Protein AF-A0AAP8Q9S5-F1 (afdb_monomer_lite)

Secondary structure (DSSP, 8-state):
-EEEEEESSSPPPPSSSEEEESSTT-TT-SSB--HHHHHHHTT-SS--HHHHHHHHHHHHHHHHHHHS-GGGSTTSS--EEEEE---SSHHHHHHHHHHHHHHHHHHHSSEE-

Foldseek 3Di:
DAEAEEDADPDDDDDRHQYHYADPPDPPHPDYDDVVVVCVVVVHNDDDQVVVQVVQVVVSLVCCLVPPQLCPDPVSFAEAYEYDGDGPPVVVCVVCVVVVQVVSCVVRVYRYD

Sequence (113 aa):
MSNVWIVKNEQQEEAEGITFNLSSKNNKSNIKTDIENLWRMFSVENASPIIEDLLIIGMAVFTADKKISRKFSKDGWSRELNVHIPVLEFQKWLSVKTKLEKTLSFLSGDYWN

pLDDT: mean 78.58, std 15.54, range [42.88, 97.5]

Radius of gyration: 14.73 Å; chains: 1; bounding box: 41×30×35 Å

Organism: Brevibacillus laterosporus (NCBI:txid1465)

Structure (mmCIF, N/CA/C/O backbone):
data_AF-A0AAP8Q9S5-F1
#
_entry.id   AF-A0AAP8Q9S5-F1
#
loop_
_atom_site.group_PDB
_atom_site.id
_atom_site.type_symbol
_atom_site.label_atom_id
_atom_site.label_alt_id
_atom_site.label_comp_id
_atom_site.label_asym_id
_atom_site.label_entity_id
_atom_site.label_seq_id
_atom_site.pdbx_PDB_ins_code
_atom_site.Cartn_x
_atom_site.Cartn_y
_atom_site.Cartn_z
_atom_site.occupancy
_atom_site.B_iso_or_equiv
_atom_site.auth_seq_id
_atom_site.auth_comp_id
_atom_site.auth_asym_id
_atom_site.auth_atom_id
_atom_site.pdbx_PDB_model_num
ATOM 1 N N . MET A 1 1 ? -13.121 8.824 8.914 1.00 61.72 1 MET A N 1
ATOM 2 C CA . MET A 1 1 ? -12.165 8.439 7.859 1.00 61.72 1 MET A CA 1
ATOM 3 C C . MET A 1 1 ? -10.788 8.945 8.226 1.00 61.72 1 MET A C 1
ATOM 5 O O . MET A 1 1 ? -10.668 10.105 8.602 1.00 61.72 1 MET A O 1
ATOM 9 N N . SER A 1 2 ? -9.779 8.078 8.180 1.00 72.69 2 SER A N 1
ATOM 10 C CA . SER A 1 2 ? -8.385 8.460 8.408 1.00 72.69 2 SER A CA 1
ATOM 11 C C . SER A 1 2 ? -7.688 8.630 7.060 1.00 72.69 2 SER A C 1
ATOM 13 O O . SER A 1 2 ? -7.566 7.661 6.312 1.00 72.69 2 SER A O 1
ATOM 15 N N . ASN A 1 3 ? -7.244 9.852 6.758 1.00 70.75 3 ASN A N 1
ATOM 16 C CA . ASN A 1 3 ? -6.502 10.157 5.536 1.00 70.75 3 ASN A CA 1
ATOM 17 C C . ASN A 1 3 ? -4.997 9.952 5.763 1.00 70.75 3 ASN A C 1
ATOM 19 O O . ASN A 1 3 ? -4.418 10.463 6.729 1.00 70.75 3 ASN A O 1
ATOM 23 N N . VAL A 1 4 ? -4.361 9.205 4.865 1.00 72.12 4 VAL A N 1
ATOM 24 C CA . VAL A 1 4 ? -2.915 8.967 4.845 1.00 72.12 4 VAL A CA 1
ATOM 25 C C . VAL A 1 4 ? -2.363 9.510 3.538 1.00 72.12 4 VAL A C 1
ATOM 27 O O . VAL A 1 4 ? -2.811 9.126 2.458 1.00 72.12 4 VAL A O 1
ATOM 30 N N . TRP A 1 5 ? -1.374 10.389 3.645 1.00 69.12 5 TRP A N 1
ATOM 31 C CA . TRP A 1 5 ? -0.733 11.029 2.506 1.00 69.12 5 TRP A CA 1
ATOM 32 C C . TRP A 1 5 ? 0.714 10.568 2.423 1.00 69.12 5 TRP A C 1
ATOM 34 O O . TRP A 1 5 ? 1.511 10.771 3.340 1.00 69.12 5 TRP A O 1
ATOM 44 N N . ILE A 1 6 ? 1.074 9.934 1.316 1.00 67.00 6 ILE A N 1
ATOM 45 C CA . ILE A 1 6 ? 2.460 9.579 1.036 1.00 67.00 6 ILE A CA 1
ATOM 46 C C . ILE A 1 6 ? 3.028 10.651 0.115 1.00 67.00 6 ILE A C 1
ATOM 48 O O . ILE A 1 6 ? 2.460 10.967 -0.922 1.00 67.00 6 ILE A O 1
ATOM 52 N N . VAL A 1 7 ? 4.152 11.235 0.500 1.00 60.56 7 VAL A N 1
ATOM 53 C CA . VAL A 1 7 ? 4.773 12.369 -0.176 1.00 60.56 7 VAL A CA 1
ATOM 54 C C . VAL A 1 7 ? 6.175 11.957 -0.613 1.00 60.56 7 VAL A C 1
ATOM 56 O O . VAL A 1 7 ? 6.996 11.494 0.178 1.00 60.56 7 VAL A O 1
ATOM 59 N N . LYS A 1 8 ? 6.455 12.069 -1.913 1.00 50.72 8 LYS A N 1
ATOM 60 C CA . LYS A 1 8 ? 7.751 11.669 -2.484 1.00 50.72 8 LYS A CA 1
ATOM 61 C C . LYS A 1 8 ? 8.737 12.842 -2.588 1.00 50.72 8 LYS A C 1
ATOM 63 O O . LYS A 1 8 ? 9.934 12.591 -2.545 1.00 50.72 8 LYS A O 1
ATOM 68 N N . ASN A 1 9 ? 8.248 14.090 -2.660 1.00 55.44 9 ASN A N 1
ATOM 69 C CA . ASN A 1 9 ? 9.002 15.350 -2.845 1.00 55.44 9 ASN A CA 1
ATOM 70 C C . ASN A 1 9 ? 8.239 16.559 -2.245 1.00 55.44 9 ASN A C 1
ATOM 72 O O . ASN A 1 9 ? 7.242 16.335 -1.580 1.00 55.44 9 ASN A O 1
ATOM 76 N N . GLU A 1 10 ? 8.665 17.815 -2.480 1.00 50.03 10 GLU A N 1
ATOM 77 C CA . GLU A 1 10 ? 8.038 19.090 -2.027 1.00 50.03 10 GLU A CA 1
ATOM 78 C C . GLU A 1 10 ? 6.591 19.340 -2.538 1.00 50.03 10 GLU A C 1
ATOM 80 O O . GLU A 1 10 ? 6.242 20.427 -2.993 1.00 50.03 10 GLU A O 1
ATOM 85 N N . GLN A 1 11 ? 5.722 18.333 -2.508 1.00 49.50 11 GLN A N 1
ATOM 86 C CA . GLN A 1 11 ? 4.303 18.468 -2.806 1.00 49.50 11 GLN A CA 1
ATOM 87 C C . GLN A 1 11 ? 3.562 18.990 -1.570 1.00 49.50 11 GLN A C 1
ATOM 89 O O . GLN A 1 11 ? 3.897 18.640 -0.438 1.00 49.50 11 GLN A O 1
ATOM 94 N N . GLN A 1 12 ? 2.578 19.861 -1.807 1.00 42.88 12 GLN A N 1
ATOM 95 C CA . GLN A 1 12 ? 1.791 20.534 -0.774 1.00 42.88 12 GLN A CA 1
ATOM 96 C C . GLN A 1 12 ? 1.107 19.521 0.157 1.00 42.88 12 GLN A C 1
ATOM 98 O O . GLN A 1 12 ? 0.342 18.669 -0.286 1.00 42.88 12 GLN A O 1
ATOM 103 N N . GLU A 1 13 ? 1.403 19.638 1.451 1.00 51.66 13 GLU A N 1
ATOM 104 C CA . GLU A 1 13 ? 0.777 18.881 2.534 1.00 51.66 13 GLU A CA 1
ATOM 105 C C . GLU A 1 13 ? -0.618 19.465 2.820 1.00 51.66 13 GLU A C 1
ATOM 107 O O . GLU A 1 13 ? -0.734 20.646 3.151 1.00 51.66 13 GLU A O 1
ATOM 112 N N . GLU A 1 14 ? -1.679 18.660 2.728 1.00 46.69 14 GLU A N 1
ATOM 113 C CA . GLU A 1 14 ? -2.982 19.023 3.300 1.00 46.69 14 GLU A CA 1
ATOM 114 C C . GLU A 1 14 ? -3.031 18.636 4.787 1.00 46.69 14 GLU A C 1
ATOM 116 O O . GLU A 1 14 ? -2.669 17.528 5.183 1.00 46.69 14 GLU A O 1
ATOM 121 N N . ALA A 1 15 ? -3.457 19.589 5.620 1.00 44.56 15 ALA A N 1
ATOM 122 C CA . ALA A 1 15 ? -3.145 19.690 7.049 1.00 44.56 15 ALA A CA 1
ATOM 123 C C . ALA A 1 15 ? -3.805 18.656 7.995 1.00 44.56 15 ALA A C 1
ATOM 125 O O . ALA A 1 15 ? -3.564 18.712 9.200 1.00 44.56 15 ALA A O 1
ATOM 126 N N . GLU A 1 16 ? -4.603 17.703 7.501 1.00 51.94 16 GLU A N 1
ATOM 127 C CA . GLU A 1 16 ? -5.377 16.767 8.342 1.00 51.94 16 GLU A CA 1
ATOM 128 C C . GLU A 1 16 ? -5.148 15.279 7.994 1.00 51.94 16 GLU A C 1
ATOM 130 O O . GLU A 1 16 ? -6.089 14.492 7.869 1.00 51.94 16 GLU A O 1
ATOM 135 N N . GLY A 1 17 ? -3.887 14.853 7.843 1.00 58.47 17 GLY A N 1
ATOM 136 C CA . GLY A 1 17 ? -3.549 13.440 7.621 1.00 58.47 17 GLY A CA 1
ATOM 137 C C . GLY A 1 17 ? -2.141 13.033 8.065 1.00 58.47 17 GLY A C 1
ATOM 138 O O . GLY A 1 17 ? -1.303 13.866 8.401 1.00 58.47 17 GLY A O 1
ATOM 139 N N . ILE A 1 18 ? -1.871 11.722 8.093 1.00 62.91 18 ILE A N 1
ATOM 140 C CA . ILE A 1 18 ? -0.523 11.201 8.383 1.00 62.91 18 ILE A CA 1
ATOM 141 C C . ILE A 1 18 ? 0.331 11.337 7.120 1.00 62.91 18 ILE A C 1
ATOM 143 O O . ILE A 1 18 ? 0.095 10.613 6.154 1.00 62.91 18 ILE A O 1
ATOM 147 N N . THR A 1 19 ? 1.332 12.221 7.152 1.00 61.12 19 THR A N 1
ATOM 148 C CA . THR A 1 19 ? 2.272 12.435 6.039 1.00 61.12 19 THR A CA 1
ATOM 149 C C . THR A 1 19 ? 3.519 11.554 6.151 1.00 61.12 19 THR A C 1
ATOM 151 O O . THR A 1 19 ? 4.219 11.570 7.172 1.00 61.12 19 THR A O 1
ATOM 154 N N . PHE A 1 20 ? 3.836 10.821 5.084 1.00 65.75 20 PHE A N 1
ATOM 155 C CA . PHE A 1 20 ? 5.020 9.965 4.971 1.00 65.75 20 PHE A CA 1
ATOM 156 C C . PHE A 1 20 ? 5.965 10.495 3.894 1.00 65.75 20 PHE A C 1
ATOM 158 O O . PHE A 1 20 ? 5.586 10.498 2.730 1.00 65.75 20 PHE A O 1
ATOM 165 N N . ASN A 1 21 ? 7.185 10.916 4.246 1.00 63.97 21 ASN A N 1
ATOM 166 C CA . ASN A 1 21 ? 8.160 11.346 3.238 1.00 63.97 21 ASN A CA 1
ATOM 167 C C . ASN A 1 21 ? 9.112 10.210 2.862 1.00 63.97 21 ASN A C 1
ATOM 169 O O . ASN A 1 21 ? 9.763 9.616 3.722 1.00 63.97 21 ASN A O 1
ATOM 173 N N . LEU A 1 22 ? 9.218 9.956 1.560 1.00 62.41 22 LEU A N 1
ATOM 174 C CA . LEU A 1 22 ? 10.049 8.890 0.995 1.00 62.41 22 LEU A CA 1
ATOM 175 C C . LEU A 1 22 ? 11.520 9.297 0.809 1.00 62.41 22 LEU A C 1
ATOM 177 O O . LEU A 1 22 ? 12.360 8.427 0.596 1.00 62.41 22 LEU A O 1
ATOM 181 N N . SER A 1 23 ? 11.837 10.595 0.893 1.00 56.03 23 SER A N 1
ATOM 182 C CA . SER A 1 23 ? 13.198 11.123 0.775 1.00 56.03 23 SER A CA 1
ATOM 183 C C . SER A 1 23 ? 13.733 11.623 2.123 1.00 56.03 23 SER A C 1
ATOM 185 O O . SER A 1 23 ? 13.072 12.350 2.867 1.00 56.03 23 SER A O 1
ATOM 187 N N . SER A 1 24 ? 14.981 11.256 2.432 1.00 52.19 24 SER A N 1
ATOM 188 C CA . SER A 1 24 ? 15.685 11.619 3.678 1.00 52.19 24 SER A CA 1
ATOM 189 C C . SER A 1 24 ? 15.901 13.138 3.847 1.00 52.19 24 SER A C 1
ATOM 191 O O . SER A 1 24 ? 16.186 13.623 4.943 1.00 52.19 24 SER A O 1
ATOM 193 N N . LYS A 1 25 ? 15.734 13.918 2.769 1.00 54.41 25 LYS A N 1
ATOM 194 C CA . LYS A 1 25 ? 16.053 15.353 2.721 1.00 54.41 25 LYS A CA 1
ATOM 195 C C . LYS A 1 25 ? 15.013 16.265 3.381 1.00 54.41 25 LYS A C 1
ATOM 197 O O . LYS A 1 25 ? 15.337 17.421 3.641 1.00 54.41 25 LYS A O 1
ATOM 202 N N . ASN A 1 26 ? 13.803 15.787 3.684 1.00 51.66 26 ASN A N 1
ATOM 203 C CA . ASN A 1 26 ? 12.763 16.625 4.286 1.00 51.66 26 ASN A CA 1
ATOM 204 C C . ASN A 1 26 ? 12.628 16.377 5.802 1.00 51.66 26 ASN A C 1
ATOM 206 O O . ASN A 1 26 ? 12.364 15.262 6.250 1.00 51.66 26 ASN A O 1
ATOM 210 N N . ASN A 1 27 ? 12.810 17.427 6.611 1.00 51.41 27 ASN A N 1
ATOM 211 C CA . ASN A 1 27 ? 12.865 17.347 8.079 1.00 51.41 27 ASN A CA 1
ATOM 212 C C . ASN A 1 27 ? 11.500 17.480 8.786 1.00 51.41 27 ASN A C 1
ATOM 214 O O . ASN A 1 27 ? 11.463 17.487 10.014 1.00 51.41 27 ASN A O 1
ATOM 218 N N . LYS A 1 28 ? 10.387 17.578 8.046 1.00 52.91 28 LYS A N 1
ATOM 219 C CA . LYS A 1 28 ? 9.026 17.750 8.598 1.00 52.91 28 LYS A CA 1
ATOM 220 C C . LYS A 1 28 ? 8.217 16.449 8.746 1.00 52.91 28 LYS A C 1
ATOM 222 O O . LYS A 1 28 ? 7.035 16.493 9.066 1.00 52.91 28 LYS A O 1
ATOM 227 N N . SER A 1 29 ? 8.821 15.285 8.512 1.00 51.66 29 SER A N 1
ATOM 228 C CA . SER A 1 29 ? 8.106 14.006 8.442 1.00 51.66 29 SER A CA 1
ATOM 229 C C . SER A 1 29 ? 8.052 13.234 9.763 1.00 51.66 29 SER A C 1
ATOM 231 O O . SER A 1 29 ? 8.994 13.235 10.554 1.00 51.66 29 SER A O 1
ATOM 233 N N . ASN A 1 30 ? 6.951 12.501 9.966 1.00 50.81 30 ASN A N 1
ATOM 234 C CA . ASN A 1 30 ? 6.762 11.625 11.128 1.00 50.81 30 ASN A CA 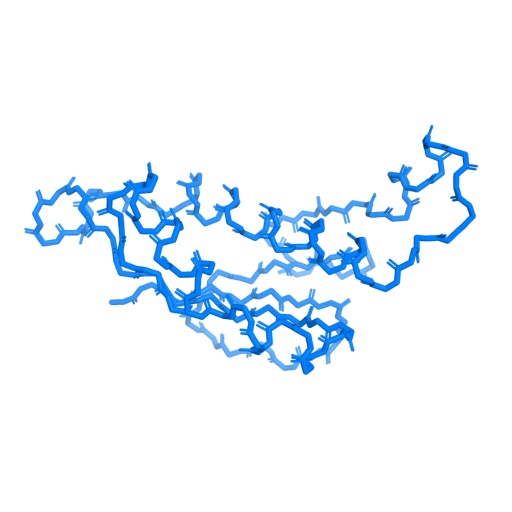1
ATOM 235 C C . ASN A 1 30 ? 7.483 10.267 10.989 1.00 50.81 30 ASN A C 1
ATOM 237 O O . ASN A 1 30 ? 7.663 9.564 11.985 1.00 50.81 30 ASN A O 1
ATOM 241 N N . ILE A 1 31 ? 7.862 9.870 9.767 1.00 56.25 31 ILE A N 1
ATOM 242 C CA . ILE A 1 31 ? 8.595 8.632 9.461 1.00 56.25 31 ILE A CA 1
ATOM 243 C C . ILE A 1 31 ? 9.563 8.908 8.305 1.00 56.25 31 ILE A C 1
ATOM 245 O O . ILE A 1 31 ? 9.177 9.532 7.317 1.00 56.25 31 ILE A O 1
ATOM 249 N N . LYS A 1 32 ? 10.813 8.452 8.449 1.00 61.00 32 LYS A N 1
ATOM 250 C CA . LYS A 1 32 ? 11.880 8.583 7.450 1.00 61.00 32 LYS A CA 1
ATOM 251 C C . LYS A 1 32 ? 12.220 7.203 6.891 1.00 61.00 32 LYS A C 1
ATOM 253 O O . LYS A 1 32 ? 12.555 6.305 7.660 1.00 61.00 32 LYS A O 1
ATOM 258 N N . THR A 1 33 ? 12.170 7.047 5.573 1.00 63.62 33 THR A N 1
ATOM 259 C CA . THR A 1 33 ? 12.696 5.867 4.869 1.00 63.62 33 THR A CA 1
ATOM 260 C C . THR A 1 33 ? 13.781 6.288 3.899 1.00 63.62 33 THR A C 1
ATOM 262 O O . THR A 1 33 ? 13.609 7.255 3.165 1.00 63.62 33 THR A O 1
ATOM 265 N N . ASP A 1 34 ? 14.888 5.552 3.892 1.00 70.69 34 ASP A N 1
ATOM 266 C CA . ASP A 1 34 ? 15.999 5.776 2.973 1.00 70.69 34 ASP A CA 1
ATOM 267 C C . ASP A 1 34 ? 15.960 4.725 1.859 1.00 70.69 34 ASP A C 1
ATOM 269 O O . ASP A 1 34 ? 16.637 3.695 1.896 1.00 70.69 34 ASP A O 1
ATOM 273 N N . ILE A 1 35 ? 15.064 4.957 0.899 1.00 71.69 35 ILE A N 1
ATOM 274 C CA . ILE A 1 35 ? 14.861 4.072 -0.255 1.00 71.69 35 ILE A CA 1
ATOM 275 C C . ILE A 1 35 ? 16.135 3.981 -1.100 1.00 71.69 35 ILE A C 1
ATOM 277 O O . ILE A 1 35 ? 16.455 2.909 -1.607 1.00 71.69 35 ILE A O 1
ATOM 281 N N . GLU A 1 36 ? 16.896 5.074 -1.195 1.00 69.50 36 GLU A N 1
ATOM 282 C CA . GLU A 1 36 ? 18.186 5.098 -1.889 1.00 69.50 36 GLU A CA 1
ATOM 283 C C . GLU A 1 36 ? 19.161 4.095 -1.260 1.00 69.50 36 GLU A C 1
ATOM 285 O O . GLU A 1 36 ? 19.779 3.298 -1.969 1.00 69.50 36 GLU A O 1
ATOM 290 N N . ASN A 1 37 ? 19.249 4.057 0.072 1.00 75.75 37 ASN A N 1
ATOM 291 C CA . ASN A 1 37 ? 20.078 3.069 0.757 1.00 75.75 37 ASN A CA 1
ATOM 292 C C . ASN A 1 37 ? 19.580 1.628 0.583 1.00 75.75 37 ASN A C 1
ATOM 294 O O . ASN A 1 37 ? 20.419 0.731 0.496 1.00 75.75 37 ASN A O 1
ATOM 298 N N . LEU A 1 38 ? 18.268 1.380 0.473 1.00 76.50 38 LEU A N 1
ATOM 299 C CA . LEU A 1 38 ? 17.750 0.033 0.191 1.00 76.50 38 LEU A CA 1
ATOM 300 C C . LEU A 1 38 ? 18.265 -0.500 -1.149 1.00 76.50 38 LEU A C 1
ATOM 302 O O . LEU A 1 38 ? 18.778 -1.617 -1.197 1.00 76.50 38 LEU A O 1
ATOM 306 N N . TRP A 1 39 ? 18.200 0.296 -2.219 1.00 75.56 39 TRP A N 1
ATOM 307 C CA . TRP A 1 39 ? 18.714 -0.117 -3.532 1.00 75.56 39 TRP A CA 1
ATOM 308 C C . TRP A 1 39 ? 20.205 -0.437 -3.491 1.00 75.56 39 TRP A C 1
ATOM 310 O O . TRP A 1 39 ? 20.633 -1.493 -3.967 1.00 75.56 39 TRP A O 1
ATOM 320 N N . ARG A 1 40 ? 20.982 0.429 -2.826 1.00 74.31 40 ARG A N 1
ATOM 321 C CA . ARG A 1 40 ? 22.425 0.235 -2.635 1.00 74.31 40 ARG A CA 1
ATOM 322 C C . ARG A 1 40 ? 22.730 -1.050 -1.869 1.00 74.31 40 ARG A C 1
ATOM 324 O O . ARG A 1 40 ? 23.675 -1.747 -2.221 1.00 74.31 40 ARG A O 1
ATOM 331 N N . MET A 1 41 ? 21.915 -1.400 -0.872 1.00 82.62 41 MET A N 1
ATOM 332 C CA . MET A 1 41 ? 22.074 -2.635 -0.097 1.00 82.62 41 MET A CA 1
ATOM 333 C C . MET A 1 41 ? 21.899 -3.895 -0.955 1.00 82.62 41 MET A C 1
ATOM 335 O O . MET A 1 41 ? 22.588 -4.888 -0.737 1.00 82.62 41 MET A O 1
ATOM 339 N N . PHE A 1 42 ? 21.023 -3.843 -1.961 1.00 82.50 42 PHE A N 1
ATOM 340 C CA . PHE A 1 42 ? 20.821 -4.932 -2.920 1.00 82.50 42 PHE A CA 1
ATOM 341 C C . PHE A 1 42 ? 21.769 -4.881 -4.124 1.00 82.50 42 PHE A C 1
ATOM 343 O O . PHE A 1 42 ? 21.640 -5.706 -5.024 1.00 82.50 42 PHE A O 1
ATOM 350 N N . SER A 1 43 ? 22.730 -3.948 -4.151 1.00 82.12 43 SER A N 1
ATOM 351 C CA . SER A 1 43 ? 23.627 -3.734 -5.298 1.00 82.12 43 SER A CA 1
ATOM 352 C C . SER A 1 43 ? 22.871 -3.479 -6.612 1.00 82.12 43 SER A C 1
ATOM 354 O O . SER A 1 43 ? 23.336 -3.837 -7.691 1.00 82.12 43 SER A O 1
ATOM 356 N N . VAL A 1 44 ? 21.691 -2.859 -6.517 1.00 79.94 44 VAL A N 1
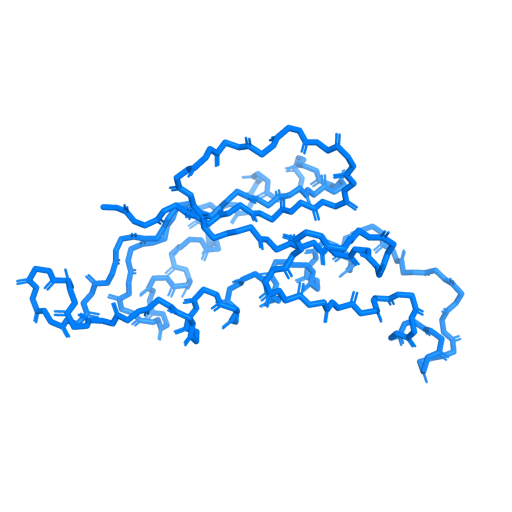ATOM 357 C CA . VAL A 1 44 ? 20.886 -2.426 -7.661 1.00 79.94 44 VAL A CA 1
ATOM 358 C C . VAL A 1 44 ? 21.099 -0.928 -7.833 1.00 79.94 44 VAL A C 1
ATOM 360 O O . VAL A 1 44 ? 20.862 -0.163 -6.902 1.00 79.94 44 VAL A O 1
ATOM 363 N N . GLU A 1 45 ? 21.545 -0.501 -9.016 1.00 72.31 45 GLU A N 1
ATOM 364 C CA . GLU A 1 45 ? 21.774 0.925 -9.290 1.00 72.31 45 GLU A CA 1
ATOM 365 C C . GLU A 1 45 ? 20.466 1.718 -9.319 1.00 72.31 45 GLU A C 1
ATOM 367 O O . GLU A 1 45 ? 20.388 2.789 -8.730 1.00 72.31 45 GLU A O 1
ATOM 372 N N . ASN A 1 46 ? 19.437 1.179 -9.978 1.00 71.75 46 ASN A N 1
ATOM 373 C CA . ASN A 1 46 ? 18.105 1.770 -10.052 1.00 71.75 46 ASN A CA 1
ATOM 374 C C . ASN A 1 46 ? 17.051 0.661 -10.117 1.00 71.75 46 ASN A C 1
ATOM 376 O O . ASN A 1 46 ? 17.187 -0.292 -10.889 1.00 71.75 46 ASN A O 1
ATOM 380 N N . ALA A 1 47 ? 15.985 0.784 -9.331 1.00 78.75 47 ALA A N 1
ATOM 381 C CA . ALA A 1 47 ? 14.840 -0.104 -9.458 1.00 78.75 47 ALA A CA 1
ATOM 382 C C . ALA A 1 47 ? 14.002 0.262 -10.683 1.00 78.75 47 ALA A C 1
ATOM 384 O O . ALA A 1 47 ? 13.897 1.428 -11.059 1.00 78.75 47 ALA A O 1
ATOM 385 N N . SER A 1 48 ? 13.353 -0.733 -11.292 1.00 88.44 48 SER A N 1
ATOM 386 C CA . SER A 1 48 ? 12.332 -0.426 -12.295 1.00 88.44 48 SER A CA 1
ATOM 387 C C . SER A 1 48 ? 11.182 0.371 -11.649 1.00 88.44 48 SER A C 1
ATOM 389 O O . SER A 1 48 ? 10.832 0.062 -10.502 1.00 88.44 48 SER A O 1
ATOM 391 N N . PRO A 1 49 ? 10.537 1.309 -12.371 1.00 89.25 49 PRO A N 1
ATOM 392 C CA . PRO A 1 49 ? 9.477 2.155 -11.816 1.00 89.25 49 PRO A CA 1
ATOM 393 C C . PRO A 1 49 ? 8.362 1.376 -11.106 1.00 89.25 49 PRO A C 1
ATOM 395 O O . PRO A 1 49 ? 7.906 1.759 -10.036 1.00 89.25 49 PRO A O 1
ATOM 398 N N . ILE A 1 50 ? 7.980 0.219 -11.656 1.00 92.44 50 ILE A N 1
ATOM 399 C CA . ILE A 1 50 ? 6.928 -0.629 -11.081 1.00 92.44 50 ILE A CA 1
ATOM 400 C C . ILE A 1 50 ? 7.335 -1.279 -9.749 1.00 92.44 50 ILE A C 1
ATOM 402 O O . ILE A 1 50 ? 6.498 -1.445 -8.864 1.00 92.44 50 ILE A O 1
ATOM 406 N N . ILE A 1 51 ? 8.611 -1.648 -9.594 1.00 89.44 51 ILE A N 1
ATOM 407 C CA . ILE A 1 51 ? 9.135 -2.231 -8.350 1.00 89.44 51 ILE A CA 1
ATOM 408 C C . ILE A 1 51 ? 9.215 -1.151 -7.276 1.00 89.44 51 ILE A C 1
ATOM 410 O O . ILE A 1 51 ? 8.845 -1.396 -6.130 1.00 89.44 51 ILE A O 1
ATOM 414 N N . GLU A 1 52 ? 9.672 0.042 -7.652 1.00 86.44 52 GLU A N 1
ATOM 415 C CA . GLU A 1 52 ? 9.716 1.184 -6.748 1.00 86.44 52 GLU A CA 1
ATOM 416 C C . GLU A 1 52 ? 8.313 1.552 -6.254 1.00 86.44 52 GLU A C 1
ATOM 418 O O . GLU A 1 52 ? 8.102 1.665 -5.047 1.00 86.44 52 GLU A O 1
ATOM 423 N N . ASP A 1 53 ? 7.335 1.647 -7.156 1.00 90.50 53 ASP A N 1
ATOM 424 C CA . ASP A 1 53 ? 5.946 1.912 -6.782 1.00 90.50 53 ASP A CA 1
ATOM 425 C C . ASP A 1 53 ? 5.393 0.847 -5.831 1.00 90.50 53 ASP A C 1
ATOM 427 O O . ASP A 1 53 ? 4.780 1.181 -4.818 1.00 90.50 53 ASP A O 1
ATOM 431 N N . LEU A 1 54 ? 5.634 -0.439 -6.116 1.00 91.81 54 LEU A N 1
ATOM 432 C CA . LEU A 1 54 ? 5.164 -1.530 -5.262 1.00 91.81 54 LEU A CA 1
ATOM 433 C C . LEU A 1 54 ? 5.778 -1.450 -3.858 1.00 91.81 54 LEU A C 1
ATOM 435 O O . LEU A 1 54 ? 5.079 -1.673 -2.868 1.00 91.81 54 LEU A O 1
ATOM 439 N N . LEU A 1 55 ? 7.066 -1.114 -3.761 1.00 87.50 55 LEU A N 1
ATOM 440 C CA . LEU A 1 55 ? 7.741 -0.914 -2.482 1.00 87.50 55 LEU A CA 1
ATOM 441 C C . LEU A 1 55 ? 7.109 0.248 -1.705 1.00 87.50 55 LEU A C 1
ATOM 443 O O . LEU A 1 55 ? 6.803 0.099 -0.522 1.00 87.50 55 LEU A O 1
ATOM 447 N N . ILE A 1 56 ? 6.874 1.382 -2.370 1.00 86.00 56 ILE A N 1
ATOM 448 C CA . ILE A 1 56 ? 6.229 2.558 -1.774 1.00 86.00 56 ILE A CA 1
ATOM 449 C C . ILE A 1 56 ? 4.826 2.203 -1.266 1.00 86.00 56 ILE A C 1
ATOM 451 O O . ILE A 1 56 ? 4.491 2.520 -0.123 1.00 86.00 56 ILE A O 1
ATOM 455 N N . ILE A 1 57 ? 4.029 1.497 -2.074 1.00 91.00 57 ILE A N 1
ATOM 456 C CA . ILE A 1 57 ? 2.694 1.022 -1.693 1.00 91.00 57 ILE A CA 1
ATOM 457 C C . ILE A 1 57 ? 2.772 0.114 -0.463 1.00 91.00 57 ILE A C 1
ATOM 459 O O . ILE A 1 57 ? 2.032 0.311 0.500 1.00 91.00 57 ILE A O 1
ATOM 463 N N . GLY A 1 58 ? 3.696 -0.848 -0.455 1.00 90.56 58 GLY A N 1
ATOM 464 C CA . GLY A 1 58 ? 3.894 -1.752 0.677 1.00 90.56 58 GLY A CA 1
ATOM 465 C C . GLY A 1 58 ? 4.256 -1.013 1.967 1.00 90.56 58 GLY A C 1
ATOM 466 O O . GLY A 1 58 ? 3.678 -1.285 3.020 1.00 90.56 58 GLY A O 1
ATOM 467 N N . MET A 1 59 ? 5.159 -0.033 1.892 1.00 85.31 59 MET A N 1
ATOM 468 C CA . MET A 1 59 ? 5.530 0.797 3.043 1.00 85.31 59 MET A CA 1
ATOM 469 C C . MET A 1 59 ? 4.369 1.659 3.542 1.00 85.31 59 MET A C 1
ATOM 471 O O . MET A 1 59 ? 4.195 1.800 4.755 1.00 85.31 59 MET A O 1
ATOM 475 N N . ALA A 1 60 ? 3.562 2.210 2.633 1.00 86.56 60 ALA A N 1
ATOM 476 C CA . ALA A 1 60 ? 2.380 2.994 2.972 1.00 86.56 60 ALA A CA 1
ATOM 477 C C . ALA A 1 60 ? 1.351 2.151 3.736 1.00 86.56 60 ALA A C 1
ATOM 479 O O . ALA A 1 60 ? 0.912 2.541 4.818 1.00 86.56 60 ALA A O 1
ATOM 480 N N . VAL A 1 61 ? 1.036 0.961 3.216 1.00 90.88 61 VAL A N 1
ATOM 481 C CA . VAL A 1 61 ? 0.120 -0.001 3.847 1.00 90.88 61 VAL A CA 1
ATOM 482 C C . VAL A 1 61 ? 0.637 -0.426 5.219 1.00 90.88 61 VAL A C 1
ATOM 484 O O . VAL A 1 61 ? -0.096 -0.341 6.203 1.00 90.88 61 VAL A O 1
ATOM 487 N N . PHE A 1 62 ? 1.908 -0.827 5.311 1.00 87.94 62 PHE A N 1
ATOM 488 C CA . PHE A 1 62 ? 2.536 -1.210 6.578 1.00 87.94 62 PHE A CA 1
ATOM 489 C C . PHE A 1 62 ? 2.461 -0.080 7.612 1.00 87.94 62 PHE A C 1
ATOM 491 O O . PHE A 1 62 ? 2.126 -0.295 8.777 1.00 87.94 62 PHE A O 1
ATOM 498 N N . THR A 1 63 ? 2.749 1.143 7.178 1.00 83.44 63 THR A N 1
ATOM 499 C CA . THR A 1 63 ? 2.721 2.323 8.038 1.00 83.44 63 THR A CA 1
ATOM 500 C C . THR A 1 63 ? 1.316 2.622 8.536 1.00 83.44 63 THR A C 1
ATOM 502 O O . THR A 1 63 ? 1.130 2.812 9.740 1.00 83.44 63 THR A O 1
ATOM 505 N N . ALA A 1 64 ? 0.335 2.661 7.632 1.00 86.12 64 ALA A N 1
ATOM 506 C CA . ALA A 1 64 ? -1.061 2.894 7.974 1.00 86.12 64 ALA A CA 1
ATOM 507 C C . ALA A 1 64 ? -1.551 1.849 8.985 1.00 86.12 64 ALA A C 1
ATOM 509 O O . ALA A 1 64 ? -2.118 2.213 10.017 1.00 86.12 64 ALA A O 1
ATOM 510 N N . ASP A 1 65 ? -1.231 0.571 8.752 1.00 87.69 65 ASP A N 1
ATOM 511 C CA . ASP A 1 65 ? -1.605 -0.515 9.655 1.00 87.69 65 ASP A CA 1
ATOM 512 C C . ASP A 1 65 ? -1.025 -0.332 11.066 1.00 87.69 65 ASP A C 1
ATOM 514 O O . ASP A 1 65 ? -1.746 -0.495 12.054 1.00 87.69 65 ASP A O 1
ATOM 518 N N . LYS A 1 66 ? 0.249 0.069 11.177 1.00 85.56 66 LYS A N 1
ATOM 519 C CA . LYS A 1 66 ? 0.931 0.251 12.469 1.00 85.56 66 LYS A CA 1
ATOM 520 C C . LYS A 1 66 ? 0.570 1.534 13.204 1.00 85.56 66 LYS A C 1
ATOM 522 O O . LYS A 1 66 ? 0.620 1.553 14.433 1.00 85.56 66 LYS A O 1
ATOM 527 N N . LYS A 1 67 ? 0.290 2.622 12.488 1.00 83.56 67 LYS A N 1
ATOM 528 C CA . LYS A 1 67 ? 0.124 3.953 13.093 1.00 83.56 67 LYS A CA 1
ATOM 529 C C . LYS A 1 67 ? -1.323 4.294 13.414 1.00 83.56 67 LYS A C 1
ATOM 531 O O . LYS A 1 67 ? -1.558 5.062 14.345 1.00 83.56 67 LYS A O 1
ATOM 536 N N . ILE A 1 68 ? -2.286 3.741 12.683 1.00 84.62 68 ILE A N 1
ATOM 537 C CA . ILE A 1 68 ? -3.692 4.105 12.856 1.00 84.62 68 ILE A CA 1
ATOM 538 C C . ILE A 1 68 ? -4.338 3.159 13.859 1.00 84.62 68 ILE A C 1
ATOM 540 O O . ILE A 1 68 ? -4.528 1.973 13.597 1.00 84.62 68 ILE A O 1
ATOM 544 N N . SER A 1 69 ? -4.688 3.690 15.027 1.00 84.69 69 SER A N 1
ATOM 545 C CA . SER A 1 69 ? -5.313 2.908 16.093 1.00 84.69 69 SER A CA 1
ATOM 546 C C . SER A 1 69 ? -6.728 2.458 15.719 1.00 84.69 69 SER A C 1
ATOM 548 O O . SER A 1 69 ? -7.544 3.259 15.268 1.00 84.69 69 SER A O 1
ATOM 550 N N . ARG A 1 70 ? -7.043 1.187 15.994 1.00 87.00 70 ARG A N 1
ATOM 551 C CA . ARG A 1 70 ? -8.397 0.619 15.853 1.00 87.00 70 ARG A CA 1
ATOM 552 C C . ARG A 1 70 ? -9.367 1.097 16.938 1.00 87.00 70 ARG A C 1
ATOM 554 O O . ARG A 1 70 ? -10.570 1.057 16.742 1.00 87.00 70 ARG A O 1
ATOM 561 N N . LYS A 1 71 ? -8.861 1.620 18.064 1.00 82.12 71 LYS A N 1
ATOM 562 C CA . LYS A 1 71 ? -9.679 2.026 19.225 1.00 82.12 71 LYS A CA 1
ATOM 563 C C . LYS A 1 71 ? -10.761 3.061 18.887 1.00 82.12 71 LYS A C 1
ATOM 565 O O . LYS A 1 71 ? -11.753 3.157 19.599 1.00 82.12 71 LYS A O 1
ATOM 570 N N . PHE A 1 72 ? -10.545 3.850 17.838 1.00 75.62 72 PHE A N 1
ATOM 571 C CA . PHE A 1 72 ? -11.449 4.920 17.423 1.00 75.62 72 PHE A CA 1
ATOM 572 C C . PHE A 1 72 ? -12.378 4.519 16.268 1.00 75.62 72 PHE A C 1
ATOM 574 O O . PHE A 1 72 ? -13.117 5.370 15.775 1.00 75.62 72 PHE A O 1
ATOM 581 N N . SER A 1 73 ? -12.349 3.260 15.809 1.00 78.88 73 SER A N 1
ATOM 582 C CA . SER A 1 73 ? -13.327 2.791 14.828 1.00 78.88 73 SER A CA 1
ATOM 583 C C . SER A 1 73 ? -14.688 2.549 15.486 1.00 78.88 73 SER A C 1
ATOM 585 O O . SER A 1 73 ? -14.782 2.298 16.688 1.00 78.88 73 SER A O 1
ATOM 587 N N . LYS A 1 74 ? -15.762 2.635 14.691 1.00 76.44 74 LYS A N 1
ATOM 588 C CA . LYS A 1 74 ? -17.153 2.542 15.178 1.00 76.44 74 LYS A CA 1
ATOM 589 C C . LYS A 1 74 ? -17.455 1.228 15.905 1.00 76.44 74 LYS A C 1
ATOM 591 O O . LYS A 1 74 ? -18.277 1.207 16.812 1.00 76.44 74 LYS A O 1
ATOM 596 N N . ASP A 1 75 ? -16.798 0.156 15.490 1.00 83.44 75 ASP A N 1
ATOM 597 C CA . ASP A 1 75 ? -16.918 -1.204 16.016 1.00 83.44 75 ASP A CA 1
ATOM 598 C C . ASP A 1 75 ? -15.705 -1.631 16.868 1.00 83.44 75 ASP A C 1
ATOM 600 O O . ASP A 1 75 ? -15.641 -2.766 17.332 1.00 83.44 75 ASP A O 1
ATOM 604 N N . GLY A 1 76 ? -14.721 -0.744 17.053 1.00 79.19 76 GLY A N 1
ATOM 605 C CA . GLY A 1 76 ? -13.450 -1.041 17.716 1.00 79.19 76 GLY A CA 1
ATOM 606 C C . GLY A 1 76 ? -12.491 -1.949 16.930 1.00 79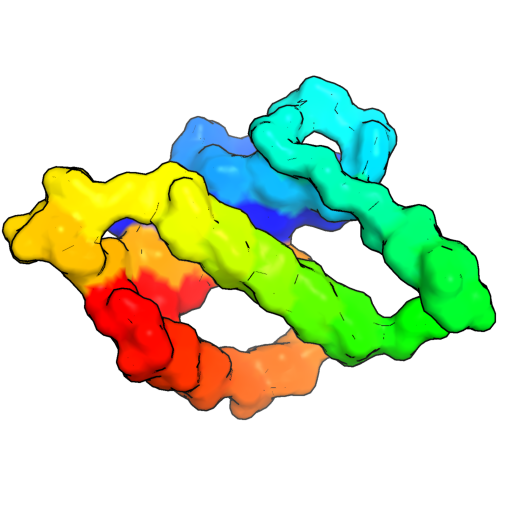.19 76 GLY A C 1
ATOM 607 O O . GLY A 1 76 ? -11.448 -2.323 17.473 1.00 79.19 76 GLY A O 1
ATOM 608 N N . TRP A 1 77 ? -12.813 -2.310 15.681 1.00 81.88 77 TRP A N 1
ATOM 609 C CA . TRP A 1 77 ? -12.003 -3.183 14.837 1.00 81.88 77 TRP A CA 1
ATOM 610 C C . TRP A 1 77 ? -11.702 -2.641 13.429 1.00 81.88 77 TRP A C 1
ATOM 612 O O . TRP A 1 77 ? -10.520 -2.514 13.095 1.00 81.88 77 TRP A O 1
ATOM 622 N N . SER A 1 78 ? -12.721 -2.355 12.610 1.00 88.00 78 SER A N 1
ATOM 623 C CA . SER A 1 78 ? -12.588 -2.040 11.180 1.00 88.00 78 SER A CA 1
ATOM 624 C C . SER A 1 78 ? -12.387 -0.546 10.930 1.00 88.00 78 SER A C 1
ATOM 626 O O . SER A 1 78 ? -13.288 0.271 11.134 1.00 88.00 78 SER A O 1
ATOM 628 N N . ARG A 1 79 ? -11.199 -0.166 10.453 1.00 88.81 79 ARG A N 1
ATOM 629 C CA . ARG A 1 79 ? -10.859 1.225 10.112 1.00 88.81 79 ARG A CA 1
ATOM 630 C C . ARG A 1 79 ? -11.335 1.577 8.700 1.00 88.81 79 ARG A C 1
ATOM 632 O O . ARG A 1 79 ? -11.443 0.715 7.837 1.00 88.81 79 ARG A O 1
ATOM 639 N N . GLU A 1 80 ? -11.569 2.864 8.458 1.00 90.69 80 GLU A N 1
ATOM 640 C CA . GLU A 1 80 ? -11.755 3.432 7.114 1.00 90.69 80 GLU A CA 1
ATOM 641 C C . GLU A 1 80 ? -10.480 4.197 6.742 1.00 90.69 80 GLU A C 1
ATOM 643 O O . GLU A 1 80 ? -10.206 5.262 7.313 1.00 90.69 80 GLU A O 1
ATOM 648 N N . LEU A 1 81 ? -9.694 3.628 5.829 1.00 90.12 81 LEU A N 1
ATOM 649 C CA . LEU A 1 81 ? -8.368 4.093 5.435 1.00 90.12 81 LEU A CA 1
ATOM 650 C C . LEU A 1 81 ? -8.413 4.621 4.002 1.00 90.12 81 LEU A C 1
ATOM 652 O O . LEU A 1 81 ? -8.684 3.863 3.076 1.00 90.12 81 LEU A O 1
ATOM 656 N N . ASN A 1 82 ? -8.123 5.908 3.829 1.00 88.81 82 ASN A N 1
ATOM 657 C CA . ASN A 1 82 ? -7.979 6.526 2.514 1.00 88.81 82 ASN A CA 1
ATOM 658 C C . ASN A 1 82 ? -6.510 6.904 2.310 1.00 88.81 82 ASN A C 1
ATOM 660 O O . ASN A 1 82 ? -5.985 7.743 3.052 1.00 88.81 82 ASN A O 1
ATOM 664 N N . VAL A 1 83 ? -5.832 6.233 1.377 1.00 87.44 83 VAL A N 1
ATOM 665 C CA . VAL A 1 83 ? -4.377 6.320 1.219 1.00 87.44 83 VAL A CA 1
ATOM 666 C C . VAL A 1 83 ? -4.016 6.856 -0.159 1.00 87.44 83 VAL A C 1
ATOM 668 O O . VAL A 1 83 ? -4.197 6.204 -1.184 1.00 87.44 83 VAL A O 1
ATOM 671 N N . HIS A 1 84 ? -3.396 8.029 -0.174 1.00 87.56 84 HIS A N 1
ATOM 672 C CA . HIS A 1 84 ? -2.954 8.682 -1.398 1.00 87.56 84 HIS A CA 1
ATOM 673 C C . HIS A 1 84 ? -1.468 8.419 -1.605 1.00 87.56 84 HIS A C 1
ATOM 675 O O . HIS A 1 84 ? -0.630 8.859 -0.813 1.00 87.56 84 HIS A O 1
ATOM 681 N N . ILE A 1 85 ? -1.147 7.674 -2.663 1.00 87.06 85 ILE A N 1
ATOM 682 C CA . ILE A 1 85 ? 0.208 7.191 -2.929 1.00 87.06 85 ILE A CA 1
ATOM 683 C C . ILE A 1 85 ? 0.677 7.696 -4.297 1.00 87.06 85 ILE A C 1
ATOM 685 O O . ILE A 1 85 ? 0.035 7.391 -5.305 1.00 87.06 85 ILE A O 1
ATOM 689 N N . PRO A 1 86 ? 1.794 8.440 -4.368 1.00 84.50 86 PRO A N 1
ATOM 690 C CA . PRO A 1 86 ? 2.379 8.857 -5.627 1.00 84.50 86 PRO A CA 1
ATOM 691 C C . PRO A 1 86 ? 3.055 7.648 -6.270 1.00 84.50 86 PRO A C 1
ATOM 693 O O . PRO A 1 86 ? 3.946 7.033 -5.682 1.00 84.50 86 PRO A O 1
ATOM 696 N N . VAL A 1 87 ? 2.629 7.329 -7.488 1.00 89.62 87 VAL A N 1
ATOM 697 C CA . VAL A 1 87 ? 3.167 6.229 -8.291 1.00 89.62 87 VAL A CA 1
ATOM 698 C C . VAL A 1 87 ? 3.695 6.760 -9.617 1.00 89.62 87 VAL A C 1
ATOM 700 O O . VAL A 1 87 ? 3.135 7.693 -10.193 1.00 89.62 87 VAL A O 1
ATOM 703 N N . LEU A 1 88 ? 4.776 6.163 -10.101 1.00 90.19 88 LEU A N 1
ATOM 704 C CA . LEU A 1 88 ? 5.379 6.446 -11.397 1.00 90.19 88 LEU A CA 1
ATOM 705 C C . LEU A 1 88 ? 4.522 5.855 -12.527 1.00 90.19 88 LEU A C 1
ATOM 707 O O . LEU A 1 88 ? 4.236 6.521 -13.518 1.00 90.19 88 LEU A O 1
ATOM 711 N N . GLU A 1 89 ? 4.046 4.621 -12.357 1.00 94.31 89 GLU A N 1
ATOM 712 C CA . GLU A 1 89 ? 3.297 3.864 -13.364 1.00 94.31 89 GLU A CA 1
ATOM 713 C C . GLU A 1 89 ? 1.776 3.944 -13.135 1.00 94.31 89 GLU A C 1
ATOM 715 O O . GLU A 1 89 ? 1.089 2.927 -13.003 1.00 94.31 89 GLU A O 1
ATOM 720 N N . PHE A 1 90 ? 1.226 5.164 -13.091 1.00 93.50 90 PHE A N 1
ATOM 721 C CA . PHE A 1 90 ? -0.172 5.427 -12.711 1.00 93.50 90 PHE A CA 1
ATOM 722 C C . PHE A 1 90 ? -1.202 4.530 -13.415 1.00 93.50 90 PHE A C 1
ATOM 724 O O . PHE A 1 90 ? -2.056 3.939 -12.760 1.00 93.50 90 PHE A O 1
ATOM 731 N N . GLN A 1 91 ? -1.104 4.370 -14.738 1.00 96.62 91 GLN A N 1
ATOM 732 C CA . GLN A 1 91 ? -2.076 3.583 -15.510 1.00 96.62 91 GLN A CA 1
ATOM 733 C C . GLN A 1 91 ? -2.077 2.095 -15.129 1.00 96.62 91 GLN A C 1
ATOM 735 O O . GLN A 1 91 ? -3.135 1.467 -15.075 1.00 96.62 91 GLN A O 1
ATOM 740 N N . LYS A 1 92 ? -0.905 1.526 -14.811 1.00 95.44 92 LYS A N 1
ATOM 741 C CA . LYS A 1 92 ? -0.799 0.123 -14.387 1.00 95.44 92 LYS A CA 1
ATOM 742 C C . LYS A 1 92 ? -1.458 -0.068 -13.029 1.00 95.44 92 LYS A C 1
ATOM 744 O O . LYS A 1 92 ? -2.256 -0.989 -12.868 1.00 95.44 92 LYS A O 1
ATOM 749 N N . TRP A 1 93 ? -1.196 0.830 -12.084 1.00 95.94 93 TRP A N 1
ATOM 750 C CA . TRP A 1 93 ? -1.797 0.763 -10.752 1.00 95.94 93 TRP A CA 1
ATOM 751 C C . TRP A 1 93 ? -3.293 1.034 -10.762 1.00 95.94 93 TRP A C 1
ATOM 753 O O . TRP A 1 93 ? -4.035 0.330 -10.083 1.00 95.94 93 TRP A O 1
ATOM 763 N N . LEU A 1 94 ? -3.756 1.964 -11.597 1.00 95.19 94 LEU A N 1
ATOM 764 C CA . LEU A 1 94 ? -5.180 2.215 -11.780 1.00 95.19 94 LEU A CA 1
ATOM 765 C C . LEU A 1 94 ? -5.908 0.963 -12.288 1.00 95.19 94 LEU A C 1
ATOM 767 O O . LEU A 1 94 ? -6.984 0.640 -11.789 1.00 95.19 94 LEU A O 1
ATOM 771 N N . SER A 1 95 ? -5.292 0.205 -13.204 1.00 97.31 95 SER A N 1
ATOM 772 C CA . SER A 1 95 ? -5.878 -1.034 -13.737 1.00 97.31 95 SER A CA 1
ATOM 773 C C . SER A 1 95 ? -6.052 -2.141 -12.686 1.00 97.31 95 SER A C 1
ATOM 775 O O . SER A 1 95 ? -6.927 -2.996 -12.827 1.00 97.31 95 SER A O 1
ATOM 777 N N . VAL A 1 96 ? -5.252 -2.120 -11.612 1.00 96.81 96 VAL A N 1
ATOM 778 C CA . VAL A 1 96 ? -5.315 -3.100 -10.514 1.00 96.81 96 VAL A CA 1
ATOM 779 C C . VAL A 1 96 ? -5.854 -2.523 -9.204 1.00 96.81 96 VAL A C 1
ATOM 781 O O . VAL A 1 96 ? -5.975 -3.277 -8.238 1.00 96.81 96 VAL A O 1
ATOM 784 N N . LYS A 1 97 ? -6.225 -1.233 -9.163 1.00 95.38 97 LYS A N 1
ATOM 785 C CA . LYS A 1 97 ? -6.637 -0.508 -7.948 1.00 95.38 97 LYS A CA 1
ATOM 786 C C . LYS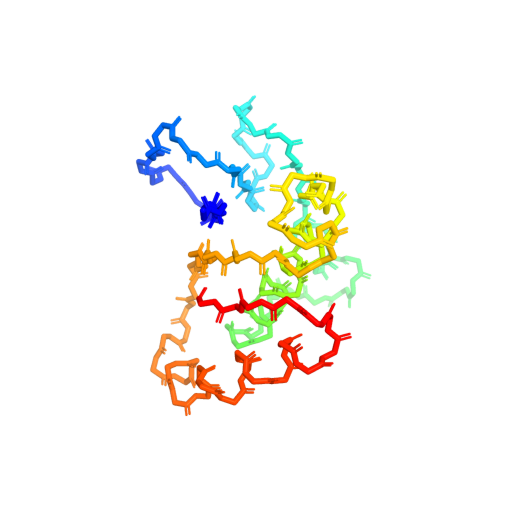 A 1 97 ? -7.699 -1.276 -7.165 1.00 95.38 97 LYS A C 1
ATOM 788 O O . LYS A 1 97 ? -7.467 -1.660 -6.024 1.00 95.38 97 LYS A O 1
ATOM 793 N N . THR A 1 98 ? -8.807 -1.627 -7.816 1.00 96.62 98 THR A N 1
ATOM 794 C CA . THR A 1 98 ? -9.914 -2.351 -7.169 1.00 96.62 98 THR A CA 1
ATOM 795 C C . THR A 1 98 ? -9.513 -3.730 -6.652 1.00 96.62 98 THR A C 1
ATOM 797 O O . THR A 1 98 ? -10.053 -4.206 -5.654 1.00 96.62 98 THR A O 1
ATOM 800 N N . LYS A 1 99 ? -8.576 -4.412 -7.322 1.00 97.50 99 LYS A N 1
ATOM 801 C CA . LYS A 1 99 ? -8.074 -5.705 -6.846 1.00 97.50 99 LYS A CA 1
ATOM 802 C C . LYS A 1 99 ? -7.233 -5.510 -5.587 1.00 97.50 99 LYS A C 1
ATOM 804 O O . LYS A 1 99 ? -7.427 -6.247 -4.627 1.00 97.50 99 LYS A O 1
ATOM 809 N N . LEU A 1 100 ? -6.359 -4.506 -5.586 1.00 95.88 100 LEU A N 1
ATOM 810 C CA . LEU A 1 100 ? -5.517 -4.165 -4.446 1.00 95.88 100 LEU A CA 1
ATOM 811 C C . LEU A 1 100 ? -6.361 -3.771 -3.224 1.00 95.88 100 LEU A C 1
ATOM 813 O O . LEU A 1 100 ? -6.174 -4.356 -2.162 1.00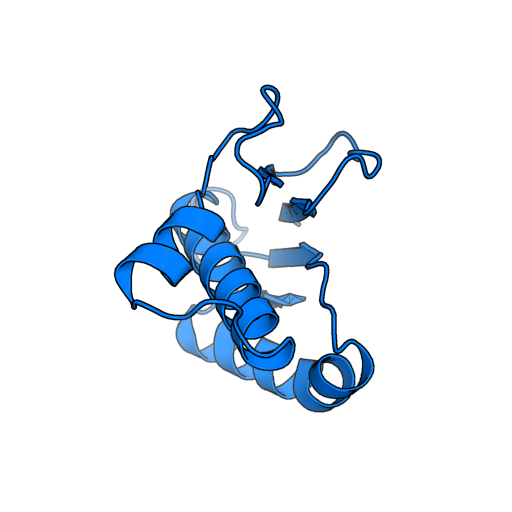 95.88 100 LEU A O 1
ATOM 817 N N . GLU A 1 101 ? -7.342 -2.878 -3.386 1.00 96.06 101 GLU A N 1
ATOM 818 C CA . GLU A 1 101 ? -8.276 -2.468 -2.322 1.00 96.06 101 GLU A CA 1
ATOM 819 C C . GLU A 1 101 ? -8.994 -3.670 -1.699 1.00 96.06 101 GLU A C 1
ATOM 821 O O . GLU A 1 101 ? -9.028 -3.822 -0.477 1.00 96.06 101 GLU A O 1
ATOM 826 N N . LYS A 1 102 ? -9.533 -4.567 -2.536 1.00 97.38 102 LYS A N 1
ATOM 827 C CA . LYS A 1 102 ? -10.217 -5.783 -2.075 1.00 97.38 102 LYS A CA 1
ATOM 828 C C . LYS A 1 102 ? -9.271 -6.728 -1.347 1.00 97.38 102 LYS A C 1
ATOM 830 O O . LYS A 1 102 ? -9.649 -7.283 -0.320 1.00 97.38 102 LYS A O 1
ATOM 835 N N . THR A 1 103 ? -8.056 -6.915 -1.862 1.00 97.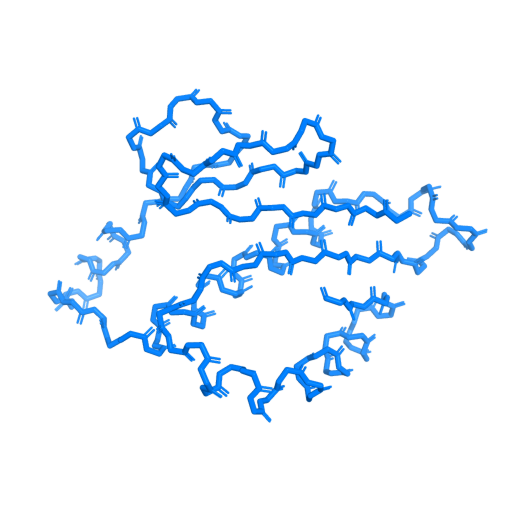06 103 THR A N 1
ATOM 836 C CA . THR A 1 103 ? -7.044 -7.755 -1.216 1.00 97.06 103 THR A CA 1
ATOM 837 C C . THR A 1 103 ? -6.659 -7.196 0.150 1.00 97.06 103 THR A C 1
ATOM 839 O O . THR A 1 103 ? -6.671 -7.944 1.123 1.00 97.06 103 THR A O 1
ATOM 842 N N . LEU A 1 104 ? -6.377 -5.897 0.253 1.00 96.19 104 LEU A N 1
ATOM 843 C CA . LEU A 1 104 ? -6.031 -5.257 1.524 1.00 96.19 104 LEU A CA 1
ATOM 844 C C . LEU A 1 104 ? -7.191 -5.321 2.522 1.00 96.19 104 LEU A C 1
ATOM 846 O O . LEU A 1 104 ? -6.986 -5.706 3.672 1.00 96.19 104 LEU A O 1
ATOM 850 N N . SER A 1 105 ? -8.411 -5.042 2.059 1.00 95.38 105 SER A N 1
ATOM 851 C CA . SER A 1 105 ? -9.608 -5.093 2.903 1.00 95.38 105 SER A CA 1
ATOM 852 C C . SER A 1 105 ? -9.879 -6.500 3.431 1.00 95.38 105 SER A C 1
ATOM 854 O O . SER A 1 105 ? -10.180 -6.680 4.609 1.00 95.38 105 SER A O 1
ATOM 856 N N . PHE A 1 106 ? -9.700 -7.521 2.588 1.00 95.56 106 PHE A N 1
ATOM 857 C CA . PHE A 1 106 ? -9.824 -8.917 3.002 1.00 95.56 106 PHE A CA 1
ATOM 858 C C . PHE A 1 106 ? -8.769 -9.313 4.044 1.00 95.56 106 PHE A C 1
ATOM 860 O O . PHE A 1 106 ? -9.095 -9.985 5.019 1.00 95.56 106 PHE A O 1
ATOM 867 N N . LEU A 1 107 ? -7.513 -8.899 3.853 1.00 94.88 107 LEU A N 1
ATOM 868 C CA . LEU A 1 107 ? -6.408 -9.290 4.731 1.00 94.88 107 LEU A CA 1
ATOM 869 C C . LEU A 1 107 ? -6.439 -8.591 6.096 1.00 94.88 107 LEU A C 1
ATOM 871 O O . LEU A 1 107 ? -6.021 -9.193 7.083 1.00 94.88 107 LEU A O 1
ATOM 875 N N . SER A 1 108 ? -6.893 -7.336 6.166 1.00 91.94 108 SER A N 1
ATOM 876 C CA . SER A 1 108 ? -6.830 -6.545 7.404 1.00 91.94 108 SER A CA 1
ATOM 877 C C . SER A 1 108 ? -8.173 -6.391 8.127 1.00 91.94 108 SER A C 1
ATOM 879 O O . SER A 1 108 ? -8.191 -6.050 9.318 1.00 91.94 108 SER A O 1
ATOM 881 N N . GLY A 1 109 ? -9.285 -6.643 7.425 1.00 91.62 109 GLY A N 1
ATOM 882 C CA . GLY A 1 109 ? -10.643 -6.363 7.893 1.00 91.62 109 GLY A CA 1
ATOM 883 C C . GLY A 1 109 ? -10.990 -4.870 7.928 1.00 91.62 109 GLY A C 1
ATOM 884 O O . GLY A 1 109 ? -12.009 -4.505 8.508 1.00 91.62 109 GLY A O 1
ATOM 885 N N . ASP A 1 110 ? -10.146 -4.009 7.357 1.00 92.94 110 ASP A N 1
ATOM 886 C CA . ASP A 1 110 ? -10.395 -2.571 7.213 1.00 92.94 110 ASP A CA 1
ATOM 887 C C . ASP A 1 110 ? -10.991 -2.262 5.830 1.00 92.94 110 ASP A C 1
ATOM 889 O O . ASP A 1 110 ? -10.926 -3.078 4.914 1.00 92.94 110 ASP A O 1
ATOM 893 N N . TYR A 1 111 ? -11.536 -1.063 5.654 1.00 92.69 111 TYR A N 1
ATOM 894 C CA . TYR A 1 111 ? -11.988 -0.552 4.361 1.00 92.69 111 TYR A CA 1
ATOM 895 C C . TYR A 1 111 ? -10.907 0.353 3.764 1.00 92.69 111 TYR A C 1
ATOM 897 O O . TYR A 1 111 ? -10.630 1.414 4.324 1.00 92.69 111 TYR A O 1
ATOM 905 N N . TRP A 1 112 ? -10.306 -0.064 2.646 1.00 93.88 112 TRP A N 1
ATOM 906 C CA . TRP A 1 112 ? -9.226 0.664 1.961 1.00 93.88 112 TRP A CA 1
ATOM 907 C C . TRP A 1 112 ? -9.725 1.398 0.705 1.00 93.88 112 TRP A C 1
ATOM 909 O O . TRP A 1 112 ? -10.506 0.825 -0.059 1.00 93.88 112 TRP A O 1
ATOM 919 N N . ASN A 1 113 ? -9.242 2.629 0.483 1.00 88.81 113 ASN A N 1
ATOM 920 C CA . ASN A 1 113 ? -9.479 3.470 -0.705 1.00 88.81 113 ASN A CA 1
ATOM 921 C C . ASN A 1 113 ? -8.196 4.147 -1.210 1.00 88.81 113 ASN A C 1
ATOM 923 O O . ASN A 1 113 ? -7.375 4.507 -0.331 1.00 88.81 113 ASN A O 1
#